Protein AF-A0A0F8K808-F1 (afdb_monomer)

pLDDT: mean 85.53, std 16.56, range [36.38, 97.69]

Secondary structure (DSSP, 8-state):
--HHHHHHH--BTTEEEESS-SHHHHHHHHHHHHTT--EEEET---GGG----

Sequence (53 aa):
MNLQTLIKSGESETLEYKEKFDDRTVESAVAFANAKGGMILIRVSRADRMEEK

Structure (mmCIF, N/CA/C/O backbone):
data_AF-A0A0F8K808-F1
#
_entry.id   AF-A0A0F8K808-F1
#
loop_
_atom_site.group_PDB
_atom_site.id
_atom_site.type_symbol
_atom_site.label_atom_id
_atom_site.label_alt_id
_atom_site.label_comp_id
_atom_site.label_asym_id
_atom_site.label_entity_id
_atom_site.label_seq_id
_atom_site.pdbx_PDB_ins_code
_atom_site.Cartn_x
_atom_site.Cartn_y
_atom_site.Cartn_z
_atom_site.occupancy
_atom_site.B_iso_or_equiv
_atom_site.auth_seq_id
_atom_site.auth_comp_id
_atom_site.auth_asym_id
_atom_site.auth_atom_id
_atom_site.pdbx_PDB_model_num
ATOM 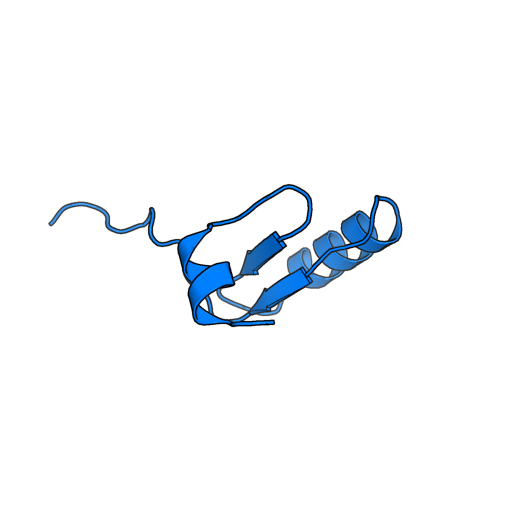1 N N . MET A 1 1 ? -14.125 -1.521 0.191 1.00 65.31 1 MET A N 1
ATOM 2 C CA . MET A 1 1 ? -12.970 -0.731 0.677 1.00 65.31 1 MET A CA 1
ATOM 3 C C . MET A 1 1 ? -13.409 0.710 0.858 1.00 65.31 1 MET A C 1
ATOM 5 O O . MET A 1 1 ? -14.029 1.243 -0.050 1.00 65.31 1 MET A O 1
ATOM 9 N N . ASN A 1 2 ? -13.128 1.320 2.010 1.00 88.12 2 ASN A N 1
ATOM 10 C CA . ASN A 1 2 ? -13.385 2.741 2.246 1.00 88.12 2 ASN A CA 1
ATOM 11 C C . ASN A 1 2 ? -12.038 3.462 2.375 1.00 88.12 2 ASN A C 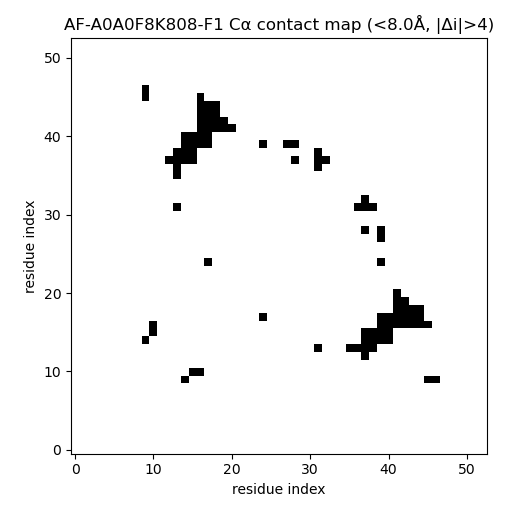1
ATOM 13 O O . ASN A 1 2 ? -11.265 3.168 3.286 1.00 88.12 2 ASN A O 1
ATOM 17 N N . LEU A 1 3 ? -11.760 4.387 1.453 1.00 85.69 3 LEU A N 1
ATOM 18 C CA . LEU A 1 3 ? -10.492 5.115 1.402 1.00 85.69 3 LEU A CA 1
ATOM 19 C C . LEU A 1 3 ? -10.237 5.936 2.673 1.00 85.69 3 LEU A C 1
ATOM 21 O O . LEU A 1 3 ? -9.106 6.000 3.139 1.00 85.69 3 LEU A O 1
ATOM 25 N N . GLN A 1 4 ? -11.280 6.508 3.281 1.00 86.56 4 GLN A N 1
ATOM 26 C CA . GLN A 1 4 ? -11.131 7.276 4.519 1.00 86.56 4 GLN A CA 1
ATOM 27 C C . GLN A 1 4 ? -10.689 6.391 5.685 1.00 86.56 4 GLN A C 1
ATOM 29 O O . GLN A 1 4 ? -9.902 6.829 6.517 1.00 86.56 4 GLN A O 1
ATOM 34 N N . THR A 1 5 ? -11.183 5.152 5.748 1.00 87.31 5 THR A N 1
ATOM 35 C CA . THR A 1 5 ? -10.776 4.183 6.774 1.00 87.31 5 THR A CA 1
ATOM 36 C C . THR A 1 5 ? -9.312 3.800 6.615 1.00 87.31 5 THR A C 1
ATOM 38 O O . THR A 1 5 ? -8.609 3.738 7.614 1.00 87.31 5 THR A O 1
ATOM 41 N N . LEU A 1 6 ? -8.857 3.603 5.373 1.00 87.50 6 LEU A N 1
ATOM 42 C CA . LEU A 1 6 ? -7.457 3.306 5.073 1.00 87.50 6 LEU A CA 1
ATOM 43 C C . LEU A 1 6 ? -6.572 4.473 5.500 1.00 87.50 6 LEU A C 1
ATOM 45 O O . LEU A 1 6 ? -5.732 4.297 6.364 1.00 87.50 6 LEU A O 1
ATOM 49 N N . ILE A 1 7 ? -6.845 5.690 5.021 1.00 86.19 7 ILE A N 1
ATOM 50 C CA . ILE A 1 7 ? -6.061 6.879 5.392 1.00 86.19 7 ILE A CA 1
ATOM 51 C C . ILE A 1 7 ? -5.990 7.046 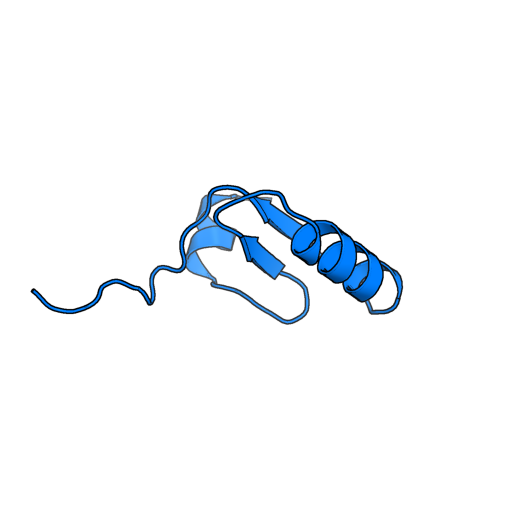6.921 1.00 86.19 7 ILE A C 1
ATOM 53 O O . ILE A 1 7 ? -4.915 7.308 7.456 1.00 86.19 7 ILE A O 1
ATOM 57 N N . LYS A 1 8 ? -7.106 6.830 7.635 1.00 84.94 8 LYS A N 1
ATOM 58 C CA . LYS A 1 8 ? -7.163 6.910 9.105 1.00 84.94 8 LYS A CA 1
ATOM 59 C C . LYS A 1 8 ? -6.415 5.790 9.830 1.00 84.94 8 LYS A C 1
ATOM 61 O O . LYS A 1 8 ? -5.991 6.022 10.956 1.00 84.94 8 LYS A O 1
ATOM 66 N N . SER A 1 9 ? -6.271 4.600 9.243 1.00 84.88 9 SER A N 1
ATOM 67 C CA . SER A 1 9 ? -5.549 3.493 9.886 1.00 84.88 9 SER A CA 1
ATOM 68 C C . SER A 1 9 ? -4.033 3.678 9.874 1.00 84.88 9 SER A C 1
ATOM 70 O O . SER A 1 9 ? -3.345 2.991 10.621 1.00 84.88 9 SER A O 1
ATOM 72 N N . GLY A 1 10 ? -3.519 4.599 9.052 1.00 86.62 10 GLY A N 1
ATOM 73 C CA . GLY A 1 10 ? -2.082 4.762 8.849 1.00 86.62 10 GLY A CA 1
ATOM 74 C C . GLY A 1 10 ? -1.470 3.617 8.037 1.00 86.62 10 GLY A C 1
ATOM 75 O O . GLY A 1 10 ? -2.175 2.736 7.542 1.00 86.62 10 GLY A O 1
ATOM 76 N N . GLU A 1 11 ? -0.152 3.659 7.875 1.00 88.88 11 GLU A N 1
ATOM 77 C CA . GLU A 1 11 ? 0.589 2.604 7.185 1.00 88.88 11 GLU A CA 1
ATOM 78 C C . GLU A 1 11 ? 0.674 1.313 8.007 1.00 88.88 11 GLU A C 1
ATOM 80 O O . GLU A 1 11 ? 0.587 1.311 9.234 1.00 88.88 11 GLU A O 1
ATOM 85 N N . SER A 1 12 ? 0.869 0.196 7.314 1.00 91.12 12 SER A N 1
ATOM 86 C CA . SER A 1 12 ? 1.042 -1.134 7.898 1.00 91.12 12 SER A CA 1
ATOM 87 C C . SER A 1 12 ? 1.914 -2.002 6.992 1.00 91.12 12 SER A C 1
ATOM 89 O O . SER A 1 12 ? 2.256 -1.602 5.882 1.00 91.12 12 SER A O 1
ATOM 91 N N . GLU A 1 13 ? 2.208 -3.235 7.412 1.00 92.19 13 GLU A N 1
ATOM 92 C CA . GLU A 1 13 ? 2.958 -4.209 6.599 1.00 92.19 13 GLU A CA 1
ATOM 93 C C . GLU A 1 13 ? 2.353 -4.461 5.206 1.00 92.19 13 GLU A C 1
ATOM 95 O O . GLU A 1 13 ? 3.053 -4.922 4.311 1.00 92.19 13 GLU A O 1
ATOM 100 N N . THR A 1 14 ? 1.062 -4.169 5.014 1.00 94.19 14 THR A N 1
ATOM 101 C CA . THR A 1 14 ? 0.349 -4.353 3.740 1.00 94.19 14 THR A CA 1
ATOM 102 C C . THR A 1 14 ? -0.219 -3.051 3.166 1.00 94.19 14 THR A C 1
ATOM 104 O O . THR A 1 14 ? -0.983 -3.096 2.202 1.00 94.19 14 THR A O 1
ATOM 107 N N . LEU A 1 15 ? 0.085 -1.894 3.764 1.00 93.44 15 LEU A N 1
ATOM 108 C CA . LEU A 1 15 ? -0.427 -0.591 3.333 1.00 93.44 15 LEU A CA 1
ATOM 109 C C . LEU A 1 15 ? 0.667 0.470 3.446 1.00 93.44 15 LEU A C 1
ATOM 111 O O . LEU A 1 15 ? 1.049 0.830 4.553 1.00 93.44 15 LEU A O 1
ATOM 115 N N . GLU A 1 16 ? 1.124 1.005 2.318 1.00 94.19 16 GLU A N 1
ATOM 116 C CA . GLU A 1 16 ? 2.169 2.034 2.282 1.00 94.19 16 GLU A CA 1
ATOM 117 C C . GLU A 1 16 ? 1.665 3.320 1.618 1.00 94.19 16 GLU A C 1
ATOM 119 O O . GLU A 1 16 ? 0.929 3.271 0.625 1.00 94.19 16 GLU A O 1
ATOM 124 N N . TYR A 1 17 ? 2.064 4.478 2.148 1.00 93.56 17 TYR A N 1
ATOM 125 C CA . TYR A 1 17 ? 1.739 5.788 1.594 1.00 93.56 17 TYR A CA 1
ATOM 126 C C . TYR A 1 17 ? 2.963 6.391 0.924 1.00 93.56 17 TYR A C 1
ATOM 128 O O . TYR A 1 17 ? 4.057 6.446 1.483 1.00 93.56 17 TYR A O 1
ATOM 136 N N . LYS A 1 18 ? 2.776 6.901 -0.293 1.00 92.00 18 LYS A N 1
ATOM 137 C CA . LYS A 1 18 ? 3.8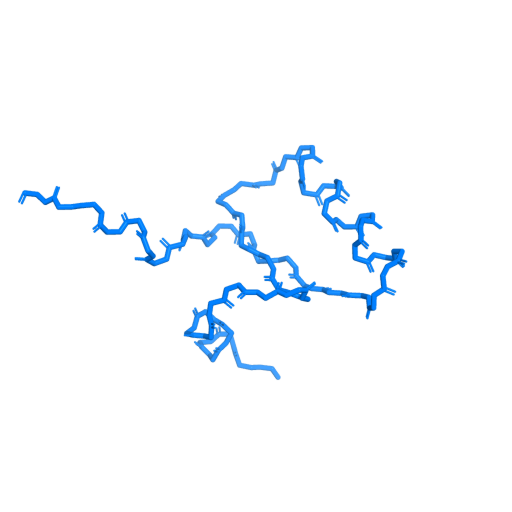18 7.646 -0.996 1.00 92.00 18 LYS A CA 1
ATOM 138 C C . LYS A 1 18 ? 3.264 8.948 -1.540 1.00 92.00 18 LYS A C 1
ATOM 140 O O . LYS A 1 18 ? 2.226 8.993 -2.194 1.00 92.00 18 LYS A O 1
ATOM 145 N N . GLU A 1 19 ? 4.009 10.026 -1.343 1.00 92.44 19 GLU A N 1
ATOM 146 C CA . GLU A 1 19 ? 3.650 11.348 -1.868 1.00 92.44 19 GLU A CA 1
ATOM 147 C C . GLU A 1 19 ? 3.806 11.432 -3.394 1.00 92.44 19 GLU A C 1
ATOM 149 O O . GLU A 1 19 ? 3.126 12.221 -4.051 1.00 92.44 19 GLU A O 1
ATOM 154 N N . LYS A 1 20 ? 4.681 10.601 -3.972 1.00 93.69 20 LYS A N 1
ATOM 155 C CA . LYS A 1 20 ? 4.966 10.544 -5.408 1.00 93.69 20 LYS A CA 1
ATOM 156 C C . LYS A 1 20 ? 5.163 9.106 -5.876 1.00 93.69 20 LYS A C 1
ATOM 158 O O . LYS A 1 20 ? 5.553 8.250 -5.090 1.00 93.69 20 LYS A O 1
ATOM 163 N N . PHE A 1 21 ? 4.916 8.885 -7.162 1.00 94.50 21 PHE A N 1
ATOM 164 C 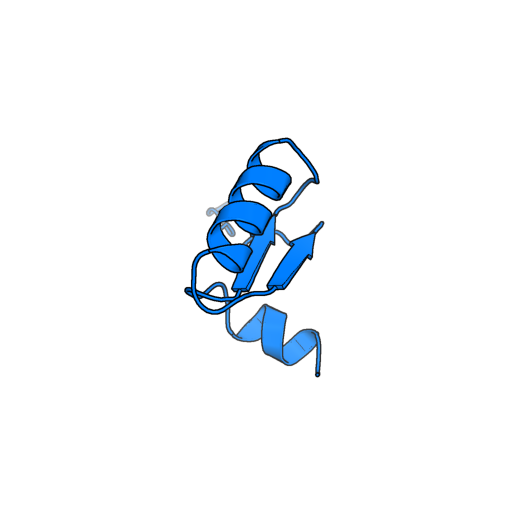CA . PHE A 1 21 ? 5.289 7.653 -7.844 1.00 94.50 21 PHE A CA 1
ATOM 165 C C . PHE A 1 21 ? 6.739 7.784 -8.327 1.00 94.50 21 PHE A C 1
ATOM 167 O O . PHE A 1 21 ? 7.056 8.705 -9.078 1.00 94.50 21 PHE A O 1
ATOM 174 N N . ASP A 1 22 ? 7.614 6.909 -7.848 1.00 95.88 22 ASP A N 1
ATOM 175 C CA . ASP A 1 22 ? 9.049 6.863 -8.154 1.00 95.88 22 ASP A CA 1
ATOM 176 C C . ASP A 1 22 ? 9.570 5.416 -8.074 1.00 95.88 22 ASP A C 1
ATOM 178 O O . ASP A 1 22 ? 8.796 4.495 -7.814 1.00 95.88 22 ASP A O 1
ATOM 182 N N . ASP A 1 23 ? 10.871 5.202 -8.266 1.00 97.62 23 ASP A N 1
ATOM 183 C CA . ASP A 1 23 ? 11.481 3.862 -8.248 1.00 97.62 23 ASP A CA 1
ATOM 184 C C . ASP A 1 23 ? 11.204 3.096 -6.944 1.00 97.62 23 ASP A C 1
ATOM 186 O O . ASP A 1 23 ? 10.933 1.895 -6.964 1.00 97.62 23 ASP A O 1
ATOM 190 N N . ARG A 1 24 ? 11.109 3.803 -5.810 1.00 95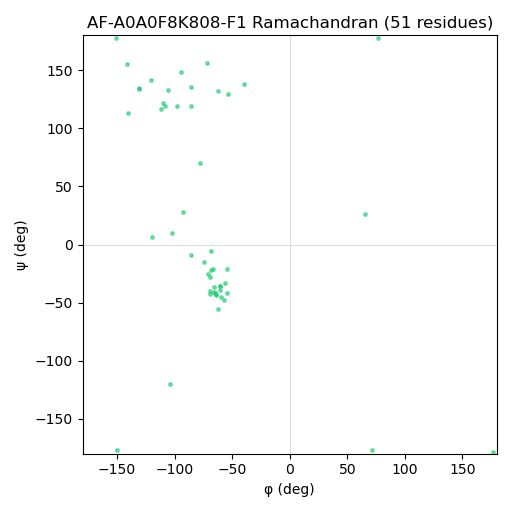.19 24 ARG A N 1
ATOM 191 C CA . ARG A 1 24 ? 10.766 3.206 -4.507 1.00 95.19 24 ARG A CA 1
ATOM 192 C C . ARG A 1 24 ? 9.333 2.681 -4.475 1.00 95.19 24 ARG A C 1
ATOM 194 O O . ARG A 1 24 ? 8.994 1.859 -3.634 1.00 95.19 24 ARG A O 1
ATOM 201 N N . THR A 1 25 ? 8.461 3.171 -5.355 1.00 96.12 25 THR A N 1
ATOM 202 C CA . THR A 1 25 ? 7.108 2.626 -5.559 1.00 96.12 25 THR A CA 1
ATOM 203 C C . THR A 1 25 ? 7.155 1.254 -6.203 1.00 96.12 25 THR A C 1
ATOM 205 O O . THR A 1 25 ? 6.413 0.362 -5.793 1.00 96.12 25 THR A O 1
ATOM 208 N N . VAL A 1 26 ? 8.051 1.068 -7.170 1.00 97.12 26 VAL A N 1
ATOM 209 C CA . VAL A 1 26 ? 8.257 -0.226 -7.822 1.00 97.12 26 VAL A CA 1
ATOM 210 C C . VAL A 1 26 ? 8.889 -1.213 -6.843 1.00 97.12 26 VAL A C 1
ATOM 212 O O . VAL A 1 26 ? 8.420 -2.343 -6.742 1.00 97.12 26 VAL A O 1
ATOM 215 N N . GLU A 1 27 ? 9.875 -0.779 -6.055 1.00 97.12 27 GLU A N 1
ATOM 216 C CA . GLU A 1 27 ? 10.478 -1.598 -4.995 1.00 97.12 27 GLU A CA 1
ATOM 217 C C . GLU A 1 27 ? 9.436 -2.078 -3.974 1.00 97.12 27 GLU A C 1
ATOM 219 O O . GLU A 1 27 ? 9.362 -3.275 -3.695 1.00 97.12 27 GLU A O 1
ATOM 224 N N . SER A 1 28 ? 8.572 -1.180 -3.482 1.00 96.19 28 SER A N 1
ATOM 225 C CA . SER A 1 28 ? 7.466 -1.542 -2.584 1.00 96.19 28 SER A CA 1
ATOM 226 C C . SER A 1 28 ? 6.490 -2.528 -3.233 1.00 96.19 28 SER A C 1
ATOM 228 O O . SER A 1 28 ? 6.037 -3.469 -2.584 1.00 96.19 28 SER A O 1
ATOM 230 N N . ALA A 1 29 ? 6.183 -2.362 -4.524 1.00 97.06 29 ALA A N 1
ATOM 231 C CA . ALA A 1 29 ? 5.303 -3.282 -5.241 1.00 97.06 29 ALA A CA 1
ATOM 232 C C . ALA A 1 29 ? 5.917 -4.688 -5.354 1.00 97.06 29 ALA A C 1
ATOM 234 O O . ALA A 1 29 ? 5.222 -5.680 -5.131 1.00 97.06 29 ALA A O 1
ATOM 235 N N . VAL A 1 30 ? 7.221 -4.777 -5.637 1.00 97.69 30 VAL A N 1
ATOM 236 C CA . VAL A 1 30 ? 7.966 -6.046 -5.654 1.00 97.69 30 VAL A CA 1
ATOM 237 C C . VAL A 1 30 ? 8.008 -6.671 -4.257 1.00 97.69 30 VAL A C 1
ATOM 239 O O . VAL A 1 30 ? 7.766 -7.870 -4.116 1.00 97.69 30 VAL A O 1
ATOM 242 N N . ALA A 1 31 ? 8.259 -5.873 -3.215 1.00 96.81 31 ALA A N 1
ATOM 243 C CA . ALA A 1 31 ? 8.256 -6.341 -1.831 1.00 96.81 31 ALA A CA 1
ATOM 244 C C . ALA A 1 31 ? 6.888 -6.917 -1.430 1.00 96.81 31 ALA A C 1
ATOM 246 O O . ALA A 1 31 ? 6.819 -8.017 -0.885 1.00 96.81 31 ALA A O 1
ATOM 247 N N . PHE A 1 32 ? 5.795 -6.229 -1.769 1.00 97.31 32 PHE A N 1
ATOM 248 C CA . PHE A 1 32 ? 4.442 -6.724 -1.526 1.00 97.31 32 PHE A CA 1
ATOM 249 C C . PHE A 1 32 ? 4.128 -7.992 -2.319 1.00 97.31 32 PHE A C 1
ATOM 251 O O . PHE A 1 32 ? 3.572 -8.927 -1.742 1.00 97.31 32 PHE A O 1
ATOM 258 N N . ALA A 1 33 ? 4.518 -8.070 -3.593 1.00 97.31 33 ALA A N 1
ATOM 259 C CA . ALA A 1 33 ? 4.312 -9.261 -4.418 1.00 97.31 33 ALA A CA 1
ATOM 260 C C . ALA A 1 33 ? 5.015 -10.507 -3.850 1.00 97.31 33 ALA A C 1
ATOM 262 O O . ALA A 1 33 ? 4.469 -11.605 -3.928 1.00 97.31 33 ALA A O 1
ATOM 263 N N . ASN A 1 34 ? 6.192 -10.326 -3.245 1.00 97.31 34 ASN A N 1
ATOM 264 C CA . ASN A 1 34 ? 6.973 -11.407 -2.638 1.00 97.31 34 ASN A CA 1
ATOM 265 C C . ASN A 1 34 ? 6.578 -11.729 -1.184 1.00 97.31 34 ASN A C 1
ATOM 267 O O . ASN A 1 34 ? 7.068 -12.710 -0.627 1.00 97.31 34 ASN A O 1
ATOM 271 N N . ALA A 1 35 ? 5.732 -10.909 -0.555 1.00 94.19 35 ALA A N 1
ATOM 272 C CA . ALA A 1 35 ? 5.268 -11.096 0.816 1.00 94.19 35 ALA A CA 1
ATOM 273 C C . ALA A 1 35 ? 3.822 -11.627 0.842 1.00 94.19 35 ALA A C 1
ATOM 275 O O . ALA A 1 35 ? 3.536 -12.709 0.335 1.00 94.19 35 ALA A O 1
ATOM 276 N N . LYS A 1 36 ? 2.893 -10.886 1.458 1.00 93.38 36 LYS A N 1
ATOM 277 C CA . LYS A 1 36 ? 1.467 -11.249 1.575 1.00 93.38 36 LYS A CA 1
ATOM 278 C C . LYS A 1 36 ? 0.577 -10.483 0.586 1.00 93.38 36 LYS A C 1
ATOM 280 O O . LYS A 1 36 ? -0.646 -10.518 0.710 1.00 93.38 36 LYS A O 1
ATOM 285 N N . GLY A 1 37 ? 1.173 -9.766 -0.367 1.00 94.62 37 GLY A N 1
ATOM 286 C CA . GLY A 1 37 ? 0.499 -8.703 -1.106 1.00 94.62 37 GLY A CA 1
ATOM 287 C C . GLY A 1 37 ? 0.376 -7.424 -0.276 1.00 94.62 37 GLY A C 1
ATOM 288 O O . GLY A 1 37 ? 0.778 -7.361 0.885 1.00 94.62 37 GLY A O 1
ATOM 289 N N . GLY A 1 38 ? -0.182 -6.383 -0.884 1.00 94.62 38 GLY A N 1
ATOM 290 C CA . GLY A 1 38 ? -0.361 -5.099 -0.222 1.00 94.62 38 GLY A CA 1
ATOM 291 C C . GLY A 1 38 ? -0.949 -4.045 -1.147 1.00 94.62 38 GLY A C 1
ATOM 292 O O . GLY A 1 38 ? -1.261 -4.309 -2.310 1.00 94.62 38 GLY A O 1
ATOM 293 N N . MET A 1 39 ? -1.112 -2.844 -0.609 1.00 94.56 39 MET A N 1
ATOM 294 C CA . MET A 1 39 ? -1.669 -1.694 -1.303 1.00 94.56 39 MET A CA 1
ATOM 295 C C . MET A 1 39 ? -0.769 -0.481 -1.099 1.00 94.56 39 MET A C 1
ATOM 297 O O . MET A 1 39 ? -0.364 -0.175 0.018 1.00 94.56 39 MET A O 1
ATOM 301 N N . ILE A 1 40 ? -0.484 0.228 -2.188 1.00 94.94 40 ILE A 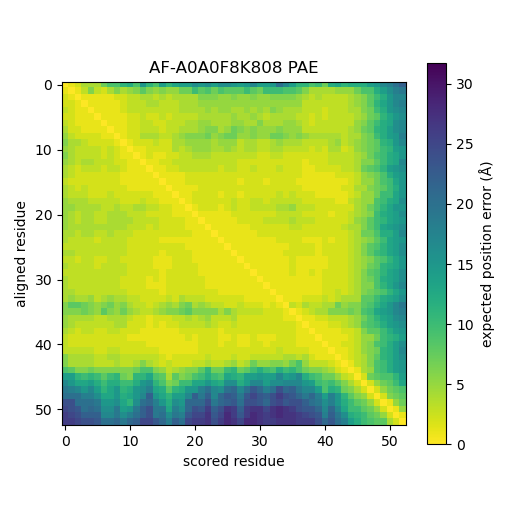N 1
ATOM 302 C CA . ILE A 1 40 ? 0.265 1.484 -2.155 1.00 94.94 40 ILE A CA 1
ATOM 303 C C . ILE A 1 40 ? -0.708 2.612 -2.491 1.00 94.94 40 ILE A C 1
ATOM 305 O O . ILE A 1 40 ? -1.324 2.597 -3.559 1.00 94.94 40 ILE A O 1
ATOM 309 N N . LEU A 1 41 ? -0.852 3.590 -1.597 1.00 93.81 41 LEU A N 1
ATOM 310 C CA . LEU A 1 41 ? -1.616 4.808 -1.864 1.00 93.81 41 LEU A CA 1
ATOM 311 C C . LEU A 1 41 ? -0.666 5.934 -2.278 1.00 93.81 41 LEU A C 1
ATOM 313 O O . LEU A 1 41 ? 0.208 6.343 -1.515 1.00 93.81 41 LEU A O 1
ATOM 317 N N . ILE A 1 42 ? -0.855 6.443 -3.495 1.00 93.94 42 ILE A N 1
ATOM 318 C CA . ILE A 1 42 ? -0.044 7.522 -4.070 1.00 93.94 42 ILE A CA 1
ATOM 319 C C . ILE A 1 42 ? -0.718 8.877 -3.825 1.00 93.94 42 ILE A C 1
ATOM 321 O O . ILE A 1 42 ? -1.945 8.964 -3.825 1.00 93.94 42 ILE A O 1
ATOM 325 N N . ARG A 1 43 ? 0.086 9.938 -3.666 1.00 91.62 43 ARG A N 1
ATOM 326 C CA . ARG A 1 43 ? -0.329 11.307 -3.294 1.00 91.62 43 ARG A CA 1
ATOM 327 C C . ARG A 1 43 ? -0.919 11.411 -1.884 1.00 91.62 43 ARG A C 1
ATOM 329 O O . ARG A 1 43 ? -1.675 12.337 -1.603 1.00 91.62 43 ARG A O 1
ATOM 336 N N . VAL A 1 44 ? -0.534 10.504 -0.989 1.00 88.75 44 VAL A N 1
ATOM 337 C CA . VAL A 1 44 ? -0.895 10.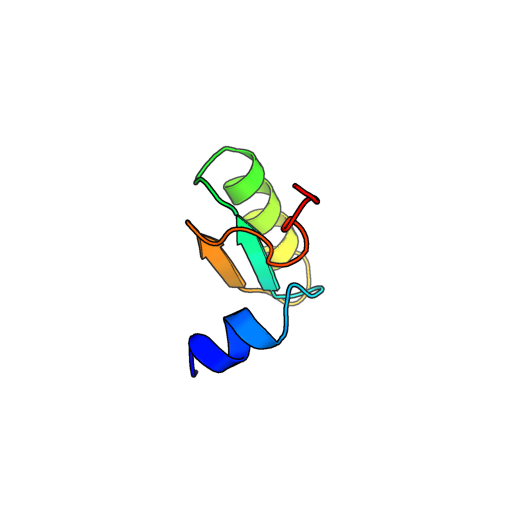565 0.432 1.00 88.75 44 VAL A CA 1
ATOM 338 C C . VAL A 1 44 ? 0.349 10.928 1.233 1.00 88.75 44 VAL A C 1
ATOM 340 O O . VAL A 1 44 ? 1.346 10.209 1.195 1.00 88.75 44 VAL A O 1
ATOM 343 N N . SER A 1 45 ? 0.295 12.062 1.931 1.00 79.56 45 SER A N 1
ATOM 344 C CA . SER A 1 45 ? 1.296 12.430 2.929 1.00 79.56 45 SER A CA 1
ATOM 345 C C . SER A 1 45 ? 0.919 11.806 4.265 1.00 79.56 45 SER A C 1
ATOM 347 O O . SER A 1 45 ? -0.239 11.856 4.689 1.00 79.56 45 SER A O 1
ATOM 349 N N . ARG A 1 46 ? 1.913 11.241 4.936 1.00 68.69 46 ARG A N 1
ATOM 350 C CA . ARG A 1 46 ? 1.801 10.750 6.305 1.00 68.69 46 ARG A CA 1
ATOM 351 C C . ARG A 1 46 ? 1.266 11.847 7.237 1.00 68.69 46 ARG A C 1
ATOM 353 O O . ARG A 1 46 ? 1.769 12.969 7.224 1.00 68.69 46 ARG A O 1
ATOM 360 N N . ALA A 1 47 ? 0.231 11.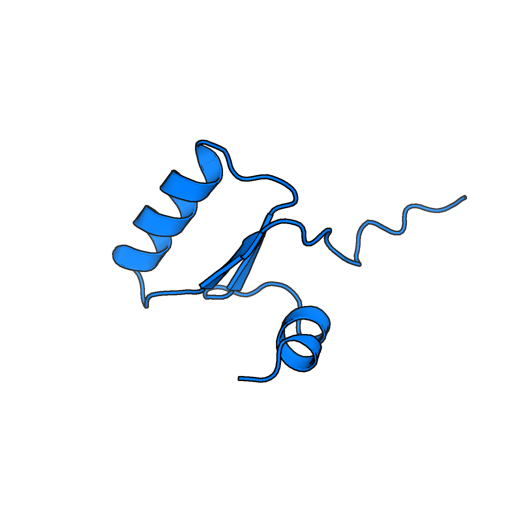539 8.021 1.00 60.09 47 ALA A N 1
ATOM 361 C CA . ALA A 1 47 ? -0.382 12.498 8.948 1.00 60.09 47 ALA A CA 1
ATOM 362 C C . ALA A 1 47 ? 0.556 12.866 10.117 1.00 60.09 47 ALA A C 1
ATOM 364 O O . ALA A 1 47 ? 0.429 13.936 10.701 1.00 60.09 47 ALA A O 1
ATOM 365 N N . ASP A 1 48 ? 1.535 12.010 10.405 1.00 54.72 48 ASP A N 1
ATOM 366 C CA . ASP A 1 48 ? 2.620 12.194 11.373 1.00 54.72 48 ASP A CA 1
ATOM 367 C C . ASP A 1 48 ? 3.647 13.271 10.970 1.00 54.72 48 ASP A C 1
ATOM 369 O O . ASP A 1 48 ? 4.489 13.637 11.783 1.00 54.72 48 ASP A O 1
ATOM 373 N N . ARG A 1 49 ? 3.546 13.853 9.764 1.00 49.28 49 ARG A N 1
ATOM 374 C CA . ARG A 1 49 ? 4.331 15.028 9.336 1.00 49.28 49 ARG A CA 1
ATOM 375 C C . ARG A 1 49 ? 3.641 16.374 9.589 1.00 49.28 49 ARG A C 1
ATOM 377 O O . ARG A 1 49 ? 3.905 17.349 8.889 1.00 49.28 49 ARG A O 1
ATOM 384 N N . MET A 1 50 ? 2.777 16.458 10.597 1.00 45.78 50 MET A N 1
ATOM 385 C CA . MET A 1 50 ? 2.408 17.754 11.176 1.00 45.78 50 MET A CA 1
ATOM 386 C C . MET A 1 50 ? 3.550 18.211 12.094 1.00 45.78 50 MET A C 1
ATOM 388 O O . MET A 1 50 ? 3.432 18.158 13.313 1.00 45.78 50 MET A O 1
ATOM 392 N N . GLU A 1 51 ? 4.690 18.571 11.496 1.00 41.19 51 GLU A N 1
ATOM 393 C CA . GLU A 1 51 ? 5.772 19.250 12.210 1.00 41.19 51 GLU A CA 1
ATOM 394 C C . GLU A 1 51 ? 5.251 20.597 12.727 1.00 41.19 51 GLU A C 1
ATOM 396 O O . GLU A 1 51 ? 4.569 21.338 12.009 1.00 41.19 51 GLU A O 1
ATOM 401 N N . GLU A 1 52 ? 5.541 20.837 14.005 1.00 40.88 52 GLU A N 1
ATOM 402 C CA . GLU A 1 52 ? 5.288 22.053 14.773 1.00 40.88 52 GLU A CA 1
ATOM 403 C C . GLU A 1 52 ? 5.546 23.329 13.965 1.00 40.88 52 GLU A C 1
ATOM 405 O O . GLU A 1 52 ? 6.549 23.463 13.261 1.00 40.88 52 GLU A O 1
ATOM 410 N N . LYS A 1 53 ? 4.638 24.293 14.124 1.00 36.38 53 LYS A N 1
ATOM 411 C CA . LYS A 1 53 ? 4.893 25.696 13.808 1.00 36.38 53 LYS A CA 1
ATOM 412 C C . LYS A 1 53 ? 5.287 26.440 15.072 1.00 36.38 53 LYS A C 1
ATOM 414 O O . LYS A 1 53 ? 4.632 26.178 16.105 1.00 36.38 53 LYS A O 1
#

Foldseek 3Di:
DDVVVLLVVFDDPAEEEELADDPVVVVVQVVLVVPVHHDYHYNDDGPVPPPDD

Organism: Methanosarcina mazei (NCBI:txid2209)

InterPro domains:
  IPR007421 Schlafen, AlbA_2 domain [PF04326] (11-42)
  IPR038461 Schlafen, AlbA_2 domain superfamily [G3DSA:3.30.950.30] (1-53)

Nearest PDB structures (foldseek):
  6g7q-assembly1_B  TM=3.865E-01  e=1.914E+00  Trichodesmium erythraeum IMS101
  6oec-assembly4_K  TM=3.592E-01  e=6.675E+00  Carboxydothermus hydrogenoformans Z-2901

Mean predicted aligned error: 5.8 Å

Solvent-accessible surface area (backbone atoms only — not comparable to full-atom values): 3406 Å² total; per-residue (Å²): 138,57,69,68,60,51,67,72,65,53,71,53,100,44,33,46,68,28,64,61,90,50,74,68,51,54,52,50,51,52,52,22,68,75,60,89,39,63,49,76,44,71,67,36,74,68,79,88,69,71,70,83,130

Radius of gyration: 11.95 Å; Cα contacts (8 Å, |Δi|>4): 48; chains: 1; bounding box: 25×37×23 Å